Protein AF-A0A9X1X936-F1 (afdb_monomer_lite)

Structure (mmCIF, N/CA/C/O backbone):
data_AF-A0A9X1X936-F1
#
_entry.id   AF-A0A9X1X936-F1
#
loop_
_atom_site.group_PDB
_atom_site.id
_atom_site.type_symbol
_atom_site.label_atom_id
_atom_site.label_alt_id
_atom_site.label_comp_id
_atom_site.label_asym_id
_atom_site.label_entity_id
_atom_site.label_seq_id
_atom_site.pdbx_PDB_ins_code
_atom_site.Cartn_x
_atom_site.Cartn_y
_atom_site.Cartn_z
_atom_site.occupancy
_atom_site.B_iso_or_equiv
_atom_site.auth_seq_id
_atom_site.auth_comp_id
_atom_site.auth_asym_id
_atom_site.auth_atom_id
_atom_site.pdbx_PDB_model_num
ATOM 1 N N . MET A 1 1 ? -13.930 3.497 -6.633 1.00 63.25 1 MET A N 1
ATOM 2 C CA . MET A 1 1 ? -13.265 3.753 -5.333 1.00 63.25 1 MET A CA 1
ATOM 3 C C . MET A 1 1 ? -12.204 2.678 -5.126 1.00 63.25 1 MET A C 1
ATOM 5 O O . MET A 1 1 ? -12.478 1.561 -5.538 1.00 63.25 1 MET A O 1
ATOM 9 N N . ILE A 1 2 ? -11.015 2.992 -4.585 1.00 74.94 2 ILE A N 1
ATOM 10 C CA . ILE A 1 2 ? -9.950 1.980 -4.380 1.00 74.94 2 ILE A CA 1
ATOM 11 C C . ILE A 1 2 ? -10.360 0.964 -3.310 1.00 74.94 2 ILE A C 1
ATOM 13 O O . ILE A 1 2 ? -10.184 -0.221 -3.528 1.00 74.94 2 ILE A O 1
ATOM 17 N N . LEU A 1 3 ? -10.972 1.397 -2.210 1.00 86.88 3 LEU A N 1
ATOM 18 C CA . LEU A 1 3 ? -11.344 0.539 -1.079 1.00 86.88 3 LEU A CA 1
ATOM 19 C C . LEU A 1 3 ? -12.740 -0.096 -1.216 1.00 86.88 3 LEU A C 1
ATOM 21 O O . LEU A 1 3 ? -13.601 0.060 -0.358 1.00 86.88 3 LEU A O 1
ATOM 25 N N . ASN A 1 4 ? -13.021 -0.782 -2.323 1.00 90.38 4 ASN A N 1
ATOM 26 C CA . ASN A 1 4 ? -14.210 -1.642 -2.369 1.00 90.38 4 ASN A CA 1
ATOM 27 C C . ASN A 1 4 ? -13.924 -2.989 -1.666 1.00 90.38 4 ASN A C 1
ATOM 29 O O . ASN A 1 4 ? -12.777 -3.317 -1.363 1.00 90.38 4 ASN A O 1
ATOM 33 N N . LYS A 1 5 ? -14.971 -3.788 -1.420 1.00 91.12 5 LYS A N 1
ATOM 34 C CA . LYS A 1 5 ? -14.842 -5.097 -0.749 1.00 91.12 5 LYS A CA 1
ATOM 35 C C . LYS A 1 5 ? -13.858 -6.042 -1.449 1.00 91.12 5 LYS A C 1
ATOM 37 O O . LYS A 1 5 ? -13.199 -6.832 -0.782 1.00 91.12 5 LYS A O 1
ATOM 42 N N . GLU A 1 6 ? -13.779 -5.957 -2.774 1.00 93.44 6 GLU A N 1
ATOM 43 C CA . GLU A 1 6 ? -12.874 -6.757 -3.598 1.00 93.44 6 GLU A CA 1
ATOM 44 C C . GLU A 1 6 ? -11.410 -6.401 -3.318 1.00 93.44 6 GLU A C 1
ATOM 46 O O . GLU A 1 6 ? -10.634 -7.282 -2.964 1.00 93.44 6 GLU A O 1
ATOM 51 N N . THR A 1 7 ? -11.050 -5.114 -3.367 1.00 93.06 7 THR A N 1
ATOM 52 C CA . THR A 1 7 ? -9.700 -4.644 -3.029 1.00 93.06 7 THR A CA 1
ATOM 53 C C . THR A 1 7 ? -9.312 -4.999 -1.605 1.00 93.06 7 THR A C 1
ATOM 55 O O . THR A 1 7 ? -8.210 -5.487 -1.391 1.00 93.06 7 THR A O 1
ATOM 58 N N . ILE A 1 8 ? -10.217 -4.789 -0.645 1.00 94.12 8 ILE A N 1
ATOM 59 C CA . ILE A 1 8 ? -9.950 -5.093 0.767 1.00 94.12 8 ILE A CA 1
ATOM 60 C C . ILE A 1 8 ? -9.672 -6.589 0.934 1.00 94.12 8 ILE A C 1
ATOM 62 O O . ILE A 1 8 ? -8.682 -6.975 1.544 1.00 94.12 8 ILE A O 1
ATOM 66 N N . SER A 1 9 ? -10.484 -7.442 0.303 1.00 93.88 9 SER A N 1
ATOM 67 C CA . SER A 1 9 ? -10.282 -8.895 0.348 1.00 93.88 9 SER A CA 1
ATOM 68 C C . SER A 1 9 ? -8.980 -9.347 -0.317 1.00 93.88 9 SER A C 1
ATOM 70 O O . SER A 1 9 ? -8.497 -10.426 0.013 1.00 93.88 9 SER A O 1
ATOM 72 N N . ALA A 1 10 ? -8.429 -8.559 -1.245 1.00 94.56 10 ALA A N 1
ATOM 73 C CA . ALA A 1 10 ? -7.188 -8.855 -1.958 1.00 94.56 10 ALA A CA 1
ATOM 74 C C . ALA A 1 10 ? -5.921 -8.468 -1.166 1.00 94.56 10 ALA A C 1
ATOM 76 O O . ALA A 1 10 ? -4.822 -8.912 -1.509 1.00 94.56 10 ALA A O 1
ATOM 77 N N . PHE A 1 11 ? -6.044 -7.701 -0.074 1.00 94.88 11 PHE A N 1
ATOM 78 C CA . PHE A 1 11 ? -4.897 -7.350 0.773 1.00 94.88 11 PHE A CA 1
ATOM 79 C C . PHE A 1 11 ? -4.232 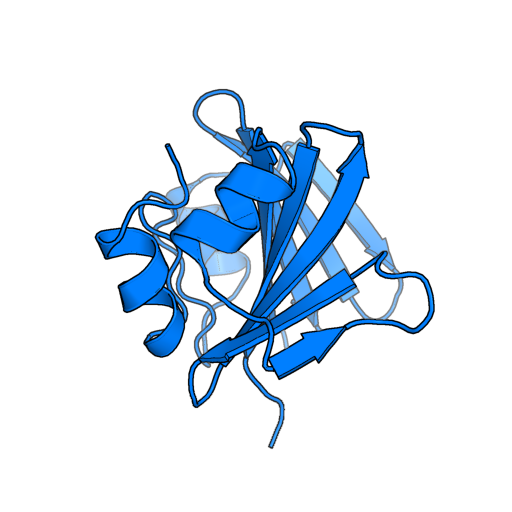-8.576 1.397 1.00 94.88 11 PHE A C 1
ATOM 81 O O . PHE A 1 11 ? -3.005 -8.623 1.472 1.00 94.88 11 PHE A O 1
ATOM 88 N N . LYS A 1 12 ? -5.015 -9.604 1.747 1.00 93.19 12 LYS A N 1
ATOM 89 C CA . LYS A 1 12 ? -4.504 -10.890 2.253 1.00 93.19 12 LYS A CA 1
ATOM 90 C C . LYS A 1 12 ? -3.578 -11.619 1.271 1.00 93.19 12 LYS A C 1
ATOM 92 O O . LYS A 1 12 ? -2.798 -12.474 1.681 1.00 93.19 12 LYS A O 1
ATOM 97 N N . ASP A 1 13 ? -3.669 -11.267 -0.010 1.00 92.19 13 ASP A N 1
ATOM 98 C CA . ASP A 1 13 ? -2.872 -11.812 -1.108 1.00 92.19 13 ASP A CA 1
ATOM 99 C C . ASP A 1 13 ? -1.777 -10.822 -1.560 1.00 92.19 13 ASP A C 1
ATOM 101 O O . ASP A 1 13 ? -1.069 -11.064 -2.539 1.00 92.19 13 ASP A O 1
ATOM 105 N N . GLY A 1 14 ? -1.612 -9.703 -0.843 1.00 91.75 14 GLY A N 1
ATOM 106 C CA . GLY A 1 14 ? -0.618 -8.673 -1.130 1.00 91.75 14 GLY A CA 1
ATOM 107 C C . GLY A 1 14 ? -0.981 -7.794 -2.325 1.00 91.75 14 GLY A C 1
ATOM 108 O O . GLY A 1 14 ? -0.087 -7.215 -2.935 1.00 91.75 14 GLY A O 1
ATOM 109 N N . GLN A 1 15 ? -2.261 -7.699 -2.695 1.00 92.69 15 GLN A N 1
ATOM 110 C CA . GLN A 1 15 ? -2.709 -7.002 -3.901 1.00 92.69 15 GLN A CA 1
ATOM 111 C C . GLN A 1 15 ? -3.555 -5.766 -3.603 1.00 92.69 15 GLN A C 1
ATOM 113 O O . GLN A 1 15 ? -4.417 -5.774 -2.730 1.00 92.69 15 GLN A O 1
ATOM 118 N N . ILE A 1 16 ? -3.377 -4.725 -4.419 1.00 92.75 16 ILE A N 1
ATOM 119 C CA . ILE A 1 16 ? -4.300 -3.590 -4.513 1.00 92.75 16 ILE A CA 1
ATOM 120 C C . ILE A 1 16 ? -4.942 -3.641 -5.899 1.00 92.75 16 ILE A C 1
ATOM 122 O O . ILE A 1 16 ? -4.264 -3.443 -6.908 1.00 92.75 16 ILE A O 1
ATOM 126 N N . ILE A 1 17 ? -6.250 -3.894 -5.979 1.00 90.19 17 ILE A N 1
ATOM 127 C CA . ILE A 1 17 ? -6.941 -4.016 -7.271 1.00 90.19 17 ILE A CA 1
ATOM 128 C C . ILE A 1 17 ? -6.770 -2.735 -8.100 1.00 90.19 17 ILE A C 1
ATOM 130 O O . ILE A 1 17 ? -6.966 -1.610 -7.631 1.00 90.19 17 ILE A O 1
ATOM 134 N N . GLY A 1 18 ? -6.395 -2.919 -9.367 1.00 84.69 18 GLY A N 1
ATOM 135 C CA . GLY A 1 18 ? -6.023 -1.836 -10.281 1.00 84.69 18 GLY A CA 1
ATOM 136 C C . GLY A 1 18 ? -4.528 -1.504 -10.295 1.00 84.69 18 GLY A C 1
ATOM 137 O O . GLY A 1 18 ? -4.112 -0.708 -11.138 1.00 84.69 18 GLY A O 1
ATOM 138 N N . ILE A 1 19 ? -3.733 -2.135 -9.427 1.00 88.81 19 ILE A N 1
ATOM 139 C CA . ILE A 1 19 ? -2.270 -2.120 -9.446 1.00 88.81 19 ILE A CA 1
ATOM 140 C C . ILE A 1 19 ? -1.809 -3.558 -9.712 1.00 88.81 19 ILE A C 1
ATOM 142 O O . ILE A 1 19 ? -1.990 -4.421 -8.858 1.00 88.81 19 ILE A O 1
ATOM 146 N N . PRO A 1 20 ? -1.248 -3.857 -10.897 1.00 84.44 20 PRO A N 1
ATOM 147 C CA . PRO A 1 20 ? -0.957 -5.217 -11.353 1.00 84.44 20 PRO A CA 1
ATOM 148 C C . PRO A 1 20 ? 0.310 -5.803 -10.704 1.00 84.44 20 PRO A C 1
ATOM 150 O O . PRO A 1 20 ? 1.003 -6.616 -11.311 1.00 84.44 20 PRO A O 1
ATOM 153 N N . PHE A 1 21 ? 0.633 -5.362 -9.491 1.00 83.75 21 PHE A N 1
ATOM 154 C CA . PHE A 1 21 ? 1.905 -5.599 -8.833 1.00 83.75 21 PHE A CA 1
ATOM 155 C C . PHE A 1 21 ? 1.673 -5.988 -7.376 1.00 83.75 21 PHE A C 1
ATOM 157 O O . PHE A 1 21 ? 1.430 -5.117 -6.538 1.00 83.75 21 PHE A O 1
ATOM 164 N N . PRO A 1 22 ? 1.673 -7.295 -7.079 1.00 83.00 22 PRO A N 1
ATOM 165 C CA . PRO A 1 22 ? 1.527 -7.766 -5.717 1.00 83.00 22 PRO A CA 1
ATOM 166 C C . PRO A 1 22 ? 2.810 -7.517 -4.918 1.00 83.00 22 PRO A C 1
ATOM 168 O O . PRO A 1 22 ? 3.921 -7.628 -5.441 1.00 83.00 22 PRO A O 1
ATOM 171 N N . VAL A 1 23 ? 2.659 -7.277 -3.620 1.00 82.19 23 VAL A N 1
ATOM 172 C CA . VAL A 1 23 ? 3.762 -7.125 -2.661 1.00 82.19 23 VAL A CA 1
ATOM 173 C C . VAL A 1 23 ? 4.312 -8.506 -2.274 1.00 82.19 23 VAL A C 1
ATOM 175 O O . VAL A 1 23 ? 4.291 -8.920 -1.123 1.00 82.19 23 VAL A O 1
ATOM 178 N N . THR A 1 24 ? 4.753 -9.301 -3.247 1.00 76.75 24 THR A N 1
ATOM 179 C CA . THR A 1 24 ? 5.212 -10.688 -3.036 1.00 76.75 24 THR A CA 1
ATOM 180 C C . THR A 1 24 ? 6.726 -10.827 -3.177 1.00 76.75 24 THR A C 1
ATOM 182 O O . THR A 1 24 ? 7.380 -10.008 -3.816 1.00 76.75 24 THR A O 1
ATOM 185 N N . ARG A 1 25 ? 7.297 -11.916 -2.632 1.00 66.25 25 ARG A N 1
ATOM 186 C CA . ARG A 1 25 ? 8.725 -12.232 -2.834 1.00 66.25 25 ARG A CA 1
ATOM 187 C C . ARG A 1 25 ? 9.023 -12.346 -4.333 1.00 66.25 25 ARG A C 1
ATOM 189 O O . ARG A 1 25 ? 8.296 -13.037 -5.040 1.00 66.25 25 ARG A O 1
ATOM 196 N N . GLY A 1 26 ? 10.100 -11.701 -4.780 1.00 67.38 26 GLY A N 1
ATOM 197 C CA . GLY A 1 26 ? 10.547 -11.719 -6.176 1.00 67.38 26 GLY A CA 1
ATOM 198 C C . GLY A 1 26 ? 9.919 -10.646 -7.068 1.00 67.38 26 GLY A C 1
ATOM 199 O O . GLY A 1 26 ? 10.251 -10.587 -8.250 1.00 67.38 26 GLY A O 1
ATOM 200 N N . PHE A 1 27 ? 9.041 -9.791 -6.531 1.00 79.38 27 PHE A N 1
ATOM 201 C CA . PHE A 1 27 ? 8.597 -8.602 -7.246 1.00 79.38 27 PHE A CA 1
ATOM 202 C C . PHE A 1 27 ? 9.640 -7.484 -7.110 1.00 79.38 27 PHE A C 1
ATOM 204 O O . PHE A 1 27 ? 10.009 -7.100 -6.002 1.00 79.38 27 PHE A O 1
ATOM 211 N N . THR A 1 28 ? 10.128 -6.990 -8.246 1.00 86.38 28 THR A N 1
ATOM 212 C CA . THR A 1 28 ? 11.243 -6.034 -8.331 1.00 86.38 28 THR A CA 1
ATOM 213 C C . THR A 1 28 ? 10.846 -4.822 -9.162 1.00 86.38 28 THR A C 1
ATOM 215 O O . THR A 1 28 ? 9.938 -4.900 -10.004 1.00 86.38 28 THR A O 1
ATOM 218 N N . PHE A 1 29 ? 11.569 -3.712 -9.017 1.00 89.56 29 PHE A N 1
ATOM 219 C CA . PHE A 1 29 ? 11.351 -2.533 -9.850 1.00 89.56 29 PHE A CA 1
ATOM 220 C C . PHE A 1 29 ? 11.510 -2.827 -11.346 1.00 89.56 29 PHE A C 1
ATOM 222 O O . PHE A 1 29 ? 10.776 -2.278 -12.168 1.00 89.56 29 PHE A O 1
ATOM 229 N N . THR A 1 30 ? 12.385 -3.763 -11.731 1.00 90.12 30 THR A N 1
ATOM 230 C CA . THR A 1 30 ? 12.520 -4.191 -13.135 1.00 90.12 30 THR A CA 1
ATOM 231 C C . THR A 1 30 ? 11.188 -4.674 -13.718 1.00 90.12 30 THR A C 1
ATOM 233 O O . THR A 1 30 ? 10.874 -4.384 -14.875 1.00 90.12 30 THR A O 1
ATOM 236 N N . SER A 1 31 ? 10.377 -5.367 -12.917 1.00 88.94 31 SER A N 1
ATOM 237 C CA . SER A 1 31 ? 9.056 -5.845 -13.336 1.00 88.94 31 SER A CA 1
ATOM 238 C C . SER A 1 31 ? 8.061 -4.696 -13.506 1.00 88.94 31 SER A C 1
ATOM 240 O O . SER A 1 31 ? 7.336 -4.664 -14.504 1.00 88.94 31 SER A O 1
ATOM 242 N N . VAL A 1 32 ? 8.077 -3.717 -12.589 1.00 91.31 32 VAL A N 1
ATOM 243 C CA . VAL A 1 32 ? 7.286 -2.479 -12.714 1.00 91.31 32 VAL A CA 1
ATOM 244 C C . VAL A 1 32 ? 7.663 -1.756 -14.003 1.00 91.31 32 VAL A C 1
ATOM 246 O O . VAL A 1 32 ? 6.805 -1.493 -14.844 1.00 91.31 32 VAL A O 1
ATOM 249 N N . LYS A 1 33 ? 8.960 -1.505 -14.198 1.00 93.69 33 LYS A N 1
ATOM 250 C CA . LYS A 1 33 ? 9.508 -0.771 -15.339 1.00 93.69 33 LYS A CA 1
ATOM 251 C C . LYS A 1 33 ? 9.168 -1.425 -16.674 1.00 93.69 33 LYS A C 1
ATOM 253 O O . LYS A 1 33 ? 8.785 -0.732 -17.612 1.00 93.69 33 LYS A O 1
ATOM 258 N N . LYS A 1 34 ? 9.232 -2.758 -16.760 1.00 92.62 34 LYS A N 1
ATOM 259 C CA . LYS A 1 34 ? 8.864 -3.504 -17.974 1.00 92.62 34 LYS A CA 1
ATOM 260 C C . LYS A 1 34 ? 7.409 -3.270 -18.392 1.00 92.62 34 LYS A C 1
ATOM 262 O O . LYS A 1 34 ? 7.123 -3.238 -19.584 1.00 92.62 34 LYS A O 1
ATOM 267 N N . MET A 1 35 ? 6.494 -3.134 -17.433 1.00 90.94 35 MET A N 1
ATOM 268 C CA . MET A 1 35 ? 5.065 -2.984 -17.719 1.00 90.94 35 MET A CA 1
ATOM 269 C C . MET A 1 35 ? 4.620 -1.518 -17.789 1.00 90.94 35 MET A C 1
ATOM 271 O O . MET A 1 35 ? 3.741 -1.180 -18.578 1.00 90.94 35 MET A O 1
ATOM 275 N N . TRP A 1 36 ? 5.176 -0.647 -16.946 1.00 93.69 36 TRP A N 1
ATOM 276 C CA . TRP A 1 36 ? 4.718 0.736 -16.767 1.00 93.69 36 TRP A CA 1
ATOM 277 C C . TRP A 1 36 ? 5.670 1.802 -17.299 1.00 93.69 36 TRP A C 1
ATOM 279 O O . TRP A 1 36 ? 5.262 2.968 -17.328 1.00 93.69 36 TRP A O 1
ATOM 289 N N . GLY A 1 37 ? 6.865 1.412 -17.746 1.00 94.50 37 GLY A N 1
ATOM 290 C CA . GLY A 1 37 ? 7.923 2.314 -18.185 1.00 94.50 37 GLY A CA 1
ATOM 291 C C . GLY A 1 37 ? 8.700 2.929 -17.023 1.00 94.50 37 GLY A C 1
ATOM 292 O O . GLY A 1 37 ? 8.600 2.493 -15.872 1.00 94.50 37 GLY A O 1
ATOM 293 N N . GLU A 1 38 ? 9.484 3.958 -17.338 1.00 96.38 38 GLU A N 1
ATOM 294 C CA . GLU A 1 38 ? 10.216 4.723 -16.328 1.00 96.38 38 GLU A CA 1
ATOM 295 C C . GLU A 1 38 ? 9.254 5.418 -15.346 1.00 96.38 38 GLU A C 1
ATOM 297 O O . GLU A 1 38 ? 8.161 5.838 -15.745 1.00 96.38 38 GLU A O 1
ATOM 302 N N . PRO A 1 39 ? 9.640 5.544 -14.067 1.00 96.81 39 PRO A N 1
ATOM 303 C CA . PRO A 1 39 ? 8.917 6.352 -13.099 1.00 96.81 39 PRO A CA 1
ATOM 304 C C . PRO A 1 39 ? 9.034 7.836 -13.447 1.00 96.81 39 PRO A C 1
ATOM 306 O O . PRO A 1 39 ? 9.995 8.286 -14.068 1.00 96.81 39 PRO A O 1
ATOM 309 N N . GLU A 1 40 ? 8.066 8.617 -12.983 1.00 97.44 40 GLU A N 1
ATOM 310 C CA . GLU A 1 40 ? 8.097 10.079 -13.090 1.00 97.44 40 GLU A CA 1
ATOM 311 C C . GLU A 1 40 ? 9.169 10.680 -12.180 1.00 97.44 40 GLU A C 1
ATOM 313 O O . GLU A 1 40 ? 9.731 11.734 -12.477 1.00 97.44 40 GLU A O 1
ATOM 318 N N . ARG A 1 41 ? 9.445 10.013 -11.054 1.00 96.56 41 ARG A N 1
ATOM 319 C CA . ARG A 1 41 ? 10.477 10.412 -10.103 1.00 96.56 41 ARG A CA 1
ATOM 320 C C . ARG A 1 41 ? 11.040 9.201 -9.373 1.00 96.56 41 ARG A C 1
ATOM 322 O O . ARG A 1 41 ? 10.290 8.296 -9.013 1.00 96.56 41 ARG A O 1
ATOM 329 N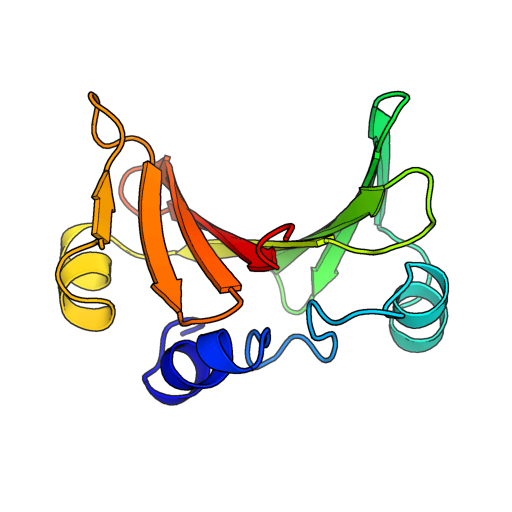 N . VAL A 1 42 ? 12.341 9.244 -9.109 1.00 95.88 42 VAL A N 1
ATOM 330 C CA . VAL A 1 42 ? 13.039 8.329 -8.200 1.00 95.88 42 VAL A CA 1
ATOM 331 C C . VAL A 1 42 ? 13.527 9.138 -7.005 1.00 95.88 42 VAL A C 1
ATOM 333 O O . VAL A 1 42 ? 14.070 10.227 -7.195 1.00 95.88 42 VAL A O 1
ATOM 336 N N . ILE A 1 43 ? 13.284 8.644 -5.795 1.00 94.94 43 ILE A N 1
ATOM 337 C CA . ILE A 1 43 ? 13.847 9.201 -4.562 1.00 94.94 43 ILE A CA 1
ATOM 338 C C . ILE A 1 43 ? 14.779 8.137 -3.997 1.00 94.94 43 ILE A C 1
ATOM 340 O O . ILE A 1 43 ? 14.344 7.017 -3.744 1.00 94.94 43 ILE A O 1
ATOM 344 N N . ASP A 1 44 ? 16.048 8.490 -3.864 1.00 91.88 44 ASP A N 1
ATOM 345 C CA . ASP A 1 44 ? 17.083 7.640 -3.289 1.00 91.88 44 ASP A CA 1
ATOM 346 C C . ASP A 1 44 ? 17.261 8.029 -1.818 1.00 91.88 44 ASP A C 1
ATOM 348 O O . ASP A 1 44 ? 17.522 9.197 -1.518 1.00 91.88 44 ASP A O 1
ATOM 352 N N . ASN A 1 45 ? 17.049 7.066 -0.921 1.00 87.62 45 ASN A N 1
ATOM 353 C CA . ASN A 1 45 ? 17.179 7.229 0.524 1.00 87.62 45 ASN A CA 1
ATOM 354 C C . ASN A 1 45 ? 18.236 6.259 1.088 1.00 87.62 45 ASN A C 1
ATOM 356 O O . ASN A 1 45 ? 18.002 5.663 2.138 1.00 87.62 45 ASN A O 1
ATOM 360 N N . GLU A 1 46 ? 19.363 6.100 0.386 1.00 85.94 46 GLU A N 1
ATOM 361 C CA . GLU A 1 46 ? 20.499 5.223 0.724 1.00 85.94 46 GLU A CA 1
ATOM 362 C C . GLU A 1 46 ? 20.126 3.731 0.698 1.00 85.94 46 GLU A C 1
ATOM 364 O O . GLU A 1 46 ? 20.453 3.025 -0.256 1.00 85.94 46 GLU A O 1
ATOM 369 N N . ASP A 1 47 ? 19.372 3.270 1.694 1.00 87.69 47 ASP A N 1
ATOM 370 C CA . ASP A 1 47 ? 19.002 1.861 1.870 1.00 87.69 47 ASP A CA 1
ATOM 371 C C . ASP A 1 47 ? 17.775 1.461 1.026 1.00 87.69 47 ASP A C 1
ATOM 373 O O . ASP A 1 47 ? 17.485 0.276 0.827 1.00 87.69 47 ASP A O 1
ATOM 377 N N . ILE A 1 48 ? 17.004 2.448 0.554 1.00 91.31 48 ILE A N 1
ATOM 378 C CA . ILE A 1 48 ? 15.753 2.230 -0.183 1.00 91.31 48 ILE A CA 1
ATOM 379 C C . ILE A 1 48 ? 15.597 3.202 -1.351 1.00 91.31 48 ILE A C 1
ATOM 381 O O . ILE A 1 48 ? 16.065 4.339 -1.315 1.00 91.31 48 ILE A O 1
ATOM 385 N N . HIS A 1 49 ? 14.866 2.760 -2.372 1.00 94.31 49 HIS A N 1
ATOM 386 C CA . HIS A 1 49 ? 14.481 3.579 -3.517 1.00 94.31 49 HIS A CA 1
ATOM 387 C C . HIS A 1 49 ? 12.960 3.657 -3.638 1.00 94.31 49 HIS A C 1
ATOM 389 O O . HIS A 1 49 ? 12.288 2.629 -3.727 1.00 94.31 49 HIS A O 1
ATOM 395 N N . ASP A 1 50 ? 12.427 4.875 -3.727 1.00 95.69 50 ASP A N 1
ATOM 396 C CA . ASP A 1 50 ? 11.014 5.114 -4.017 1.00 95.69 50 ASP A CA 1
ATOM 397 C C . ASP A 1 50 ? 10.812 5.471 -5.490 1.00 95.69 50 ASP A C 1
ATOM 399 O O . ASP A 1 50 ? 11.302 6.491 -5.987 1.00 95.69 50 ASP A O 1
ATOM 403 N N . TYR A 1 51 ? 10.005 4.669 -6.180 1.00 96.06 51 TYR A N 1
ATOM 404 C CA . TYR A 1 51 ? 9.647 4.867 -7.582 1.00 96.06 51 TYR A CA 1
ATOM 405 C C . TYR A 1 51 ? 8.230 5.414 -7.701 1.00 96.06 51 TYR A C 1
ATOM 407 O O . TYR A 1 51 ? 7.255 4.709 -7.436 1.00 96.06 51 TYR A O 1
ATOM 415 N N . VAL A 1 52 ? 8.105 6.675 -8.115 1.00 96.38 52 VAL A N 1
ATOM 416 C CA . VAL A 1 52 ? 6.829 7.398 -8.167 1.00 96.38 52 VAL A CA 1
ATOM 417 C C . VAL A 1 52 ? 6.226 7.344 -9.569 1.00 96.38 52 VAL A C 1
ATOM 419 O O . VAL A 1 52 ? 6.871 7.701 -10.554 1.00 96.38 52 VAL A O 1
ATOM 422 N N . TYR A 1 53 ? 4.952 6.968 -9.643 1.00 95.94 53 TYR A N 1
ATOM 423 C CA . TYR A 1 53 ? 4.145 6.936 -10.858 1.00 95.94 53 TYR A CA 1
ATOM 424 C C . TYR A 1 53 ? 2.816 7.662 -10.654 1.00 95.94 53 TYR A C 1
ATOM 426 O O . TYR A 1 53 ? 2.206 7.557 -9.589 1.00 95.94 53 TYR A O 1
ATOM 434 N N . THR A 1 54 ? 2.290 8.275 -11.713 1.00 94.56 54 THR A N 1
ATOM 435 C CA . THR A 1 54 ? 0.897 8.710 -11.789 1.00 94.56 54 THR A CA 1
ATOM 436 C C . THR A 1 54 ? 0.143 7.821 -12.773 1.00 94.56 54 THR A C 1
ATOM 438 O O . THR A 1 54 ? 0.355 7.860 -13.984 1.00 94.56 54 THR A O 1
ATOM 441 N N . LYS A 1 55 ? -0.794 7.003 -12.280 1.00 89.94 55 LYS A N 1
ATOM 442 C CA . LYS A 1 55 ? -1.664 6.174 -13.134 1.00 89.94 55 LYS A CA 1
ATOM 443 C C . LYS A 1 55 ? -3.123 6.517 -12.881 1.00 89.94 55 LYS A C 1
ATOM 445 O O . LYS A 1 55 ? -3.592 6.515 -11.747 1.00 89.94 55 LYS A O 1
ATOM 450 N N . LYS A 1 56 ? -3.855 6.822 -13.959 1.00 87.12 56 LYS A N 1
ATOM 451 C CA . LYS A 1 56 ? -5.277 7.222 -13.908 1.00 87.12 56 LYS A CA 1
ATOM 452 C C . LYS A 1 56 ? -5.534 8.367 -12.905 1.00 87.12 56 LYS A C 1
ATOM 454 O O . LYS A 1 56 ? -6.518 8.338 -12.168 1.00 87.12 56 LYS A O 1
ATOM 459 N N . GLY A 1 57 ? -4.625 9.347 -12.858 1.00 86.50 57 GLY A N 1
ATOM 460 C CA . GLY A 1 57 ? -4.715 10.513 -11.970 1.00 86.50 57 GLY A CA 1
ATOM 461 C C . GLY A 1 57 ? -4.450 10.219 -10.491 1.00 86.50 57 GLY A C 1
ATOM 462 O O . GLY A 1 57 ? -4.922 10.966 -9.637 1.00 86.50 57 GLY A O 1
ATOM 463 N N . ARG A 1 58 ? -3.756 9.118 -10.176 1.00 87.69 58 ARG A N 1
ATOM 464 C CA . ARG A 1 58 ? -3.395 8.736 -8.807 1.00 87.69 58 ARG A CA 1
ATOM 465 C C . ARG A 1 58 ? -1.906 8.507 -8.688 1.00 87.69 58 ARG A C 1
ATOM 467 O O . ARG A 1 58 ? -1.334 7.825 -9.538 1.00 87.69 58 ARG A O 1
ATOM 474 N N . LYS A 1 59 ? -1.332 9.016 -7.603 1.00 92.56 59 LYS A N 1
ATOM 475 C CA . LYS A 1 59 ? 0.045 8.745 -7.222 1.00 92.56 59 LYS A CA 1
ATOM 476 C C . LYS A 1 59 ? 0.162 7.327 -6.663 1.00 92.56 59 LYS A C 1
ATOM 478 O O . LYS A 1 59 ? -0.628 6.922 -5.808 1.00 92.56 59 LYS A O 1
ATOM 483 N N . ILE A 1 60 ? 1.138 6.590 -7.178 1.00 94.75 60 ILE A N 1
ATOM 484 C CA . ILE A 1 60 ? 1.512 5.241 -6.762 1.00 94.75 60 ILE A CA 1
ATOM 485 C C . ILE A 1 60 ? 3.020 5.247 -6.533 1.00 94.75 60 ILE A C 1
ATOM 487 O O . ILE A 1 60 ? 3.759 5.765 -7.371 1.00 94.75 60 ILE A O 1
ATOM 491 N N . ILE A 1 61 ? 3.468 4.696 -5.411 1.00 95.25 61 ILE A N 1
ATOM 492 C CA . ILE A 1 61 ? 4.889 4.574 -5.085 1.00 95.25 61 ILE A CA 1
ATOM 493 C C . ILE A 1 61 ? 5.195 3.107 -4.816 1.00 95.25 61 ILE A C 1
ATOM 495 O O . ILE A 1 61 ? 4.439 2.438 -4.111 1.00 95.25 61 ILE A O 1
ATOM 499 N N . PHE A 1 62 ? 6.291 2.620 -5.384 1.00 94.75 62 PHE A N 1
ATOM 500 C CA . PHE A 1 62 ? 6.886 1.343 -5.007 1.00 94.75 62 PHE A CA 1
ATOM 501 C C . PHE A 1 62 ? 8.187 1.618 -4.277 1.00 94.75 62 PHE A C 1
ATOM 503 O O . PHE A 1 62 ? 9.027 2.335 -4.821 1.00 94.75 62 PHE A O 1
ATOM 510 N N . THR A 1 63 ? 8.344 1.039 -3.093 1.00 93.06 63 THR A N 1
ATOM 511 C CA . THR A 1 63 ? 9.587 1.135 -2.325 1.00 93.06 63 THR A CA 1
ATOM 512 C C . THR A 1 63 ? 10.350 -0.173 -2.460 1.00 93.06 63 THR A C 1
ATOM 514 O O . THR A 1 63 ? 9.820 -1.237 -2.126 1.00 93.06 63 THR A O 1
ATOM 517 N N . GLU A 1 64 ? 11.567 -0.088 -2.987 1.00 91.44 64 GLU A N 1
ATOM 518 C CA . GLU A 1 64 ? 12.497 -1.203 -3.169 1.00 91.44 64 GLU A CA 1
ATOM 519 C C . GLU A 1 64 ? 13.649 -1.099 -2.166 1.00 91.44 64 GLU A C 1
ATOM 521 O O . GLU A 1 64 ? 14.201 -0.017 -1.976 1.00 91.44 64 GLU A O 1
ATOM 526 N N . ASP A 1 65 ? 14.009 -2.221 -1.544 1.00 89.25 65 ASP A N 1
ATOM 527 C CA . ASP A 1 65 ? 15.164 -2.330 -0.649 1.00 89.25 65 ASP A CA 1
ATOM 528 C C . ASP A 1 65 ? 16.481 -2.633 -1.396 1.00 89.25 65 ASP A C 1
ATOM 530 O O . ASP A 1 65 ? 16.523 -2.858 -2.612 1.00 89.25 65 ASP A O 1
ATOM 534 N N . GLU A 1 66 ? 17.590 -2.685 -0.657 1.00 87.81 66 GLU A N 1
ATOM 535 C CA . GLU A 1 66 ? 18.907 -3.059 -1.189 1.00 87.81 66 GLU A CA 1
ATOM 536 C C . GLU A 1 66 ? 18.936 -4.450 -1.848 1.00 87.81 66 GLU A C 1
ATOM 538 O O . GLU A 1 66 ? 19.699 -4.683 -2.790 1.00 87.81 66 GLU A O 1
ATOM 543 N N . LEU A 1 67 ? 18.071 -5.369 -1.399 1.00 87.38 67 LEU A N 1
ATOM 544 C CA . LEU A 1 67 ? 17.921 -6.718 -1.956 1.00 87.38 67 LEU A CA 1
ATOM 545 C C . LEU A 1 67 ? 17.082 -6.740 -3.241 1.00 87.38 67 LEU A C 1
ATOM 547 O O . LEU A 1 67 ? 16.748 -7.818 -3.744 1.00 87.38 67 LEU A O 1
ATOM 551 N N . LYS A 1 68 ? 16.748 -5.566 -3.787 1.00 87.81 68 LYS A N 1
ATOM 552 C CA . LYS A 1 68 ? 15.959 -5.399 -5.012 1.00 87.81 68 LYS A CA 1
ATOM 553 C C . LYS A 1 68 ? 14.564 -5.994 -4.906 1.00 87.81 68 LYS A C 1
ATOM 555 O O . LYS A 1 68 ? 13.989 -6.437 -5.901 1.00 87.81 68 LYS A O 1
ATOM 560 N N . THR A 1 69 ? 14.014 -6.002 -3.695 1.00 87.38 69 THR A N 1
ATOM 561 C CA . THR A 1 69 ? 12.656 -6.451 -3.421 1.00 87.38 69 THR A CA 1
ATOM 562 C C . THR A 1 69 ? 11.769 -5.251 -3.143 1.00 87.38 69 THR A C 1
ATOM 564 O O . THR A 1 69 ? 12.038 -4.445 -2.256 1.00 87.38 69 THR A O 1
ATOM 567 N N . ILE A 1 70 ? 10.664 -5.149 -3.881 1.00 89.38 70 ILE A N 1
ATOM 568 C CA . ILE A 1 70 ? 9.605 -4.204 -3.537 1.00 89.38 70 ILE A CA 1
ATOM 569 C C . ILE A 1 70 ? 8.845 -4.760 -2.337 1.00 89.38 70 ILE A C 1
ATOM 571 O O . ILE A 1 70 ? 8.200 -5.809 -2.432 1.00 89.38 70 ILE A O 1
ATOM 575 N N . TYR A 1 71 ? 8.915 -4.050 -1.216 1.00 87.44 71 TYR A N 1
ATOM 576 C CA . TYR A 1 71 ? 8.276 -4.462 0.033 1.00 87.44 71 TYR A CA 1
ATOM 577 C C . TYR A 1 71 ? 7.080 -3.585 0.418 1.00 87.44 71 TYR A C 1
ATOM 579 O O . TYR A 1 71 ? 6.255 -4.041 1.213 1.00 87.44 71 TYR A O 1
ATOM 587 N N . ASP A 1 72 ? 6.941 -2.403 -0.200 1.00 92.25 72 ASP A N 1
ATOM 588 C CA . ASP A 1 72 ? 5.775 -1.528 -0.068 1.00 92.25 72 ASP A CA 1
ATOM 589 C C . ASP A 1 72 ? 5.181 -1.144 -1.425 1.00 92.25 72 ASP A C 1
ATOM 591 O O . ASP A 1 72 ? 5.881 -0.779 -2.372 1.00 92.25 72 ASP A O 1
ATOM 595 N N . THR A 1 73 ? 3.849 -1.155 -1.486 1.00 94.56 73 THR A N 1
ATOM 596 C CA . THR A 1 73 ? 3.081 -0.421 -2.498 1.00 94.56 73 THR A CA 1
ATOM 597 C C . THR A 1 73 ? 2.234 0.635 -1.810 1.00 94.56 73 THR A C 1
ATOM 599 O O . THR A 1 73 ? 1.412 0.324 -0.947 1.00 94.56 73 THR A O 1
ATOM 602 N N . ILE A 1 74 ? 2.424 1.886 -2.216 1.00 95.12 74 ILE A N 1
ATOM 603 C CA . ILE A 1 74 ? 1.836 3.064 -1.585 1.00 95.12 74 ILE A CA 1
ATOM 604 C C . ILE A 1 74 ? 0.889 3.746 -2.566 1.00 95.12 74 ILE A C 1
ATOM 606 O O . ILE A 1 74 ? 1.258 3.998 -3.715 1.00 95.12 74 ILE A O 1
ATOM 610 N N . VAL A 1 75 ? -0.330 4.064 -2.129 1.00 95.25 75 VAL A N 1
ATOM 611 C CA . VAL A 1 75 ? -1.364 4.675 -2.973 1.00 95.25 75 VAL A CA 1
ATOM 612 C C . VAL A 1 75 ? -2.151 5.735 -2.216 1.00 95.25 75 VAL A C 1
ATOM 614 O O . VAL A 1 75 ? -2.485 5.572 -1.044 1.00 95.25 75 VAL A O 1
ATOM 617 N N . GLU A 1 76 ? -2.532 6.800 -2.911 1.00 93.75 76 GLU A N 1
ATOM 618 C CA . GLU A 1 76 ? -3.457 7.792 -2.362 1.00 93.75 76 GLU A CA 1
ATOM 619 C C . GLU A 1 76 ? -4.907 7.289 -2.381 1.00 93.75 76 GLU A C 1
ATOM 621 O O . GLU A 1 76 ? -5.424 6.811 -3.399 1.00 93.75 76 GLU A O 1
ATOM 626 N N . VAL A 1 77 ? -5.602 7.476 -1.262 1.00 92.62 77 VAL A N 1
ATOM 627 C CA . VAL A 1 77 ? -7.010 7.133 -1.077 1.00 92.62 77 VAL A CA 1
ATOM 628 C C . VAL A 1 77 ? -7.776 8.366 -0.609 1.00 92.62 77 VAL A C 1
ATOM 630 O O . VAL A 1 77 ? -7.665 8.808 0.532 1.00 92.62 77 VAL A O 1
ATOM 633 N N . LYS A 1 78 ? -8.598 8.917 -1.507 1.00 92.31 78 LYS A N 1
ATOM 634 C CA . LYS A 1 78 ? -9.494 10.041 -1.206 1.00 92.31 78 LYS A CA 1
ATOM 635 C C . LYS A 1 78 ? -10.739 9.538 -0.474 1.00 92.31 78 LYS A C 1
ATOM 637 O O . LYS A 1 78 ? -11.695 9.107 -1.121 1.00 92.31 78 LYS A O 1
ATOM 642 N N . ILE A 1 79 ? -10.690 9.514 0.854 1.00 92.31 79 ILE A N 1
ATOM 643 C CA . ILE A 1 79 ? -11.757 9.010 1.723 1.00 92.31 79 ILE A CA 1
ATOM 644 C C . ILE A 1 79 ? -11.744 9.741 3.070 1.00 92.31 79 ILE A C 1
ATOM 646 O O . ILE A 1 79 ? -10.682 10.020 3.619 1.00 92.31 79 ILE A 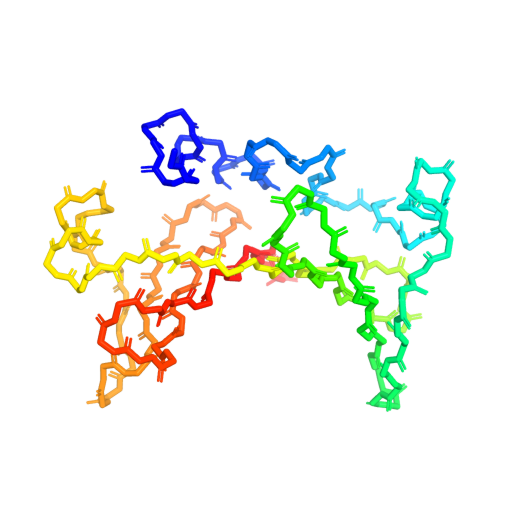O 1
ATOM 650 N N . GLY A 1 80 ? -12.922 10.038 3.618 1.00 93.00 80 GLY A N 1
ATOM 651 C CA . GLY A 1 80 ? -13.044 10.570 4.975 1.00 93.00 80 GLY A CA 1
ATOM 652 C C . GLY A 1 80 ? -12.852 9.480 6.033 1.00 93.00 80 GLY A C 1
ATOM 653 O O . GLY A 1 80 ? -13.164 8.311 5.796 1.00 93.00 80 GLY A O 1
ATOM 654 N N . LYS A 1 81 ? -12.395 9.862 7.232 1.00 91.56 81 LYS A N 1
ATOM 655 C CA . LYS A 1 81 ? -12.139 8.923 8.342 1.00 91.56 81 LYS A CA 1
ATOM 656 C C . LYS A 1 81 ? -13.324 7.989 8.619 1.00 91.56 81 LYS A C 1
ATOM 658 O O . LYS A 1 81 ? -13.149 6.780 8.634 1.00 91.56 81 LYS A O 1
ATOM 663 N N . GLU A 1 82 ? -14.536 8.512 8.790 1.00 92.56 82 GLU A N 1
ATOM 664 C CA . GLU A 1 82 ? -15.715 7.682 9.097 1.00 92.56 82 GLU A CA 1
ATOM 665 C C . GLU A 1 82 ? -16.013 6.646 8.007 1.00 92.56 82 GLU A C 1
ATOM 667 O O . GLU A 1 82 ? -16.307 5.491 8.309 1.00 92.56 82 GLU A O 1
ATOM 672 N N . SER A 1 83 ? -15.869 7.029 6.735 1.00 93.81 83 SER A N 1
ATOM 673 C CA . SER A 1 83 ? -16.042 6.108 5.608 1.00 93.81 83 SER A CA 1
ATOM 674 C C . SER A 1 83 ? -14.954 5.035 5.572 1.00 93.81 83 SER A C 1
ATOM 676 O O . SER A 1 83 ? -15.254 3.885 5.258 1.00 93.81 83 SER A O 1
ATOM 678 N N . LEU A 1 84 ? -13.714 5.380 5.935 1.00 94.19 84 LEU A N 1
ATOM 679 C CA . LEU A 1 84 ? -12.624 4.414 6.066 1.00 94.19 84 LEU A CA 1
ATOM 680 C C . LEU A 1 84 ? -12.934 3.379 7.156 1.00 94.19 84 LEU A C 1
ATOM 682 O O . LEU A 1 84 ? -12.857 2.183 6.892 1.00 94.19 84 LEU A O 1
ATOM 686 N N . PHE A 1 85 ? -13.369 3.821 8.340 1.00 93.38 85 PHE A N 1
ATOM 687 C CA . PHE A 1 85 ? -13.786 2.923 9.426 1.00 93.38 85 PHE A CA 1
ATOM 688 C C . PHE A 1 85 ? -15.004 2.075 9.048 1.00 93.38 85 PHE A C 1
ATOM 690 O O . PHE A 1 85 ? -15.078 0.910 9.427 1.00 93.38 85 PHE A O 1
ATOM 697 N N . HIS A 1 86 ? -15.948 2.622 8.282 1.00 94.00 86 HIS A N 1
ATOM 698 C CA . HIS A 1 86 ? -17.095 1.859 7.794 1.00 94.00 86 HIS A CA 1
ATOM 699 C C . HIS A 1 86 ? -16.684 0.743 6.820 1.00 94.00 86 HIS A C 1
ATOM 701 O O . HIS A 1 86 ? -17.263 -0.339 6.847 1.00 94.00 86 HIS A O 1
ATOM 707 N N . GLN A 1 87 ? -15.689 0.994 5.964 1.00 94.38 87 GLN A N 1
ATOM 708 C CA . GLN A 1 87 ? -15.232 0.036 4.952 1.00 94.38 87 GLN A CA 1
ATOM 709 C C . GLN A 1 87 ? -14.270 -1.013 5.512 1.00 94.38 87 GLN A C 1
ATOM 711 O O . GLN A 1 87 ? -14.422 -2.193 5.211 1.00 94.38 87 GLN A O 1
ATOM 716 N N . MET A 1 88 ? -13.296 -0.583 6.315 1.00 94.38 88 MET A N 1
ATOM 717 C CA . MET A 1 88 ? -12.233 -1.439 6.852 1.00 94.38 88 MET A CA 1
ATOM 718 C C . MET A 1 88 ? -12.576 -2.043 8.218 1.00 94.38 88 MET A C 1
ATOM 720 O O . MET A 1 88 ? -11.936 -2.991 8.659 1.00 94.38 88 MET A O 1
ATOM 724 N N . GLY A 1 89 ? -13.561 -1.485 8.924 1.00 93.69 89 GLY A N 1
ATOM 725 C CA . GLY A 1 89 ? -13.832 -1.829 10.314 1.00 93.69 89 GLY A CA 1
ATOM 726 C C . GLY A 1 89 ? -12.815 -1.225 11.288 1.00 93.69 89 GLY A C 1
ATOM 727 O O . GLY A 1 89 ? -12.125 -0.237 11.003 1.00 93.69 89 GLY A O 1
ATOM 728 N N . LYS A 1 90 ? -12.749 -1.813 12.487 1.00 94.00 90 LYS A N 1
ATOM 729 C CA . LYS A 1 90 ? -11.826 -1.393 13.546 1.00 94.00 90 LYS A CA 1
ATOM 730 C C . LYS A 1 90 ? -10.397 -1.845 13.197 1.00 94.00 90 LYS A C 1
ATOM 732 O O . LYS A 1 90 ? -10.223 -3.025 12.905 1.00 94.00 90 LYS A O 1
ATOM 737 N N . PRO A 1 91 ? -9.388 -0.960 13.267 1.00 96.00 91 PRO A N 1
ATOM 738 C CA . PRO A 1 91 ? -8.004 -1.350 13.031 1.00 96.00 91 PRO A CA 1
ATOM 739 C C . PRO A 1 91 ? -7.493 -2.291 14.128 1.00 96.00 91 PRO A C 1
ATOM 741 O O . PRO A 1 91 ? -7.930 -2.211 15.283 1.00 96.00 91 PRO A O 1
ATOM 744 N N . SER A 1 92 ? -6.537 -3.144 13.766 1.00 95.69 92 SER A N 1
ATOM 745 C CA . SER A 1 92 ? -5.808 -4.017 14.692 1.00 95.69 92 SER A CA 1
ATOM 746 C C . SER A 1 92 ? -4.960 -3.199 15.666 1.00 95.69 92 SER A C 1
ATOM 748 O O . SER A 1 92 ? -4.928 -3.482 16.861 1.00 95.69 92 SER A O 1
ATOM 750 N N . GLU A 1 93 ? -4.322 -2.145 15.159 1.00 95.12 93 GLU A N 1
ATOM 751 C CA . GLU A 1 93 ? -3.542 -1.191 15.942 1.00 95.12 93 GLU A CA 1
ATOM 752 C C . GLU A 1 93 ? -3.751 0.230 15.403 1.00 95.12 93 GLU A C 1
ATOM 754 O O . GLU A 1 93 ? -4.058 0.444 14.230 1.00 95.12 93 GLU A O 1
ATOM 759 N N . GLN A 1 94 ? -3.582 1.231 16.260 1.00 93.12 94 GLN A N 1
ATOM 760 C CA . GLN A 1 94 ? -3.531 2.630 15.849 1.00 93.12 94 GLN A CA 1
ATOM 761 C C . GLN A 1 94 ? -2.385 3.333 16.572 1.00 93.12 94 GLN A C 1
ATOM 763 O O . GLN A 1 94 ? -2.160 3.101 17.763 1.00 93.12 94 GLN A O 1
ATOM 768 N N . SER A 1 95 ? -1.683 4.230 15.877 1.00 89.88 95 SER A N 1
ATOM 769 C CA . SER A 1 95 ? -0.640 5.032 16.519 1.00 89.88 95 SER A CA 1
ATOM 770 C C . SER A 1 95 ? -1.241 5.905 17.630 1.00 89.88 95 SER A C 1
ATOM 772 O O . SER A 1 95 ? -2.416 6.271 17.577 1.00 89.88 95 SER A O 1
ATOM 774 N N . LYS A 1 96 ? -0.451 6.281 18.649 1.00 79.44 96 LYS A N 1
ATOM 775 C CA . LYS A 1 96 ? -0.947 7.019 19.837 1.00 79.44 96 LYS A CA 1
ATOM 776 C C . LYS A 1 96 ? -1.743 8.291 19.507 1.00 79.44 96 LYS A C 1
ATOM 778 O O . LYS A 1 96 ? -2.618 8.674 20.274 1.00 79.44 96 LYS A O 1
ATOM 783 N N . LYS A 1 97 ? -1.440 8.951 18.383 1.00 78.69 97 LYS A N 1
ATOM 784 C CA . LYS A 1 97 ? -2.139 10.161 17.908 1.00 78.69 97 LYS A CA 1
ATOM 785 C C . LYS A 1 97 ? -3.203 9.878 16.836 1.00 78.69 97 LYS A C 1
ATOM 787 O O . LYS A 1 97 ? -3.774 10.813 16.290 1.00 78.69 97 LYS A O 1
ATOM 792 N N . GLY A 1 98 ? -3.445 8.611 16.500 1.00 74.56 98 GLY A N 1
ATOM 793 C CA . GLY A 1 98 ? -4.365 8.189 15.441 1.00 74.56 98 GLY A CA 1
ATOM 794 C C . GLY A 1 98 ? -3.915 8.568 14.028 1.00 74.56 98 GLY A C 1
ATOM 795 O O . GLY A 1 98 ? -4.732 8.539 13.113 1.00 74.56 98 GLY A O 1
ATOM 796 N N . GLY A 1 99 ? -2.643 8.945 13.851 1.00 87.62 99 GLY A N 1
ATOM 797 C CA . GLY A 1 99 ? -2.088 9.360 12.5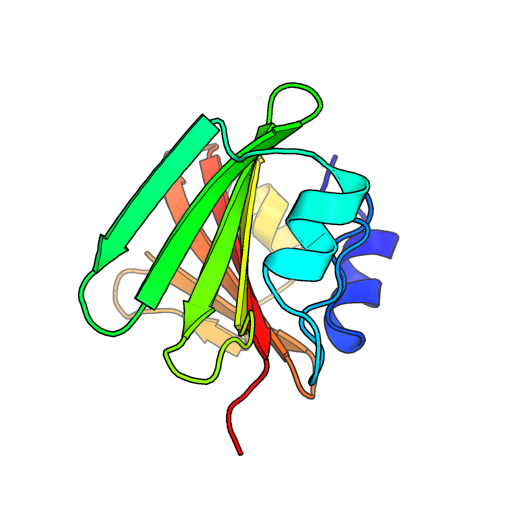58 1.00 87.62 99 GLY A CA 1
ATOM 798 C C . GLY A 1 99 ? -1.839 8.198 11.596 1.00 87.62 99 GLY A C 1
ATOM 799 O O . GLY A 1 99 ? -1.725 8.422 10.398 1.00 87.62 99 GLY A O 1
ATOM 800 N N . THR A 1 100 ? -1.793 6.965 12.110 1.00 94.88 100 THR A N 1
ATOM 801 C CA . THR A 1 100 ? -1.691 5.749 11.299 1.00 94.88 100 THR A CA 1
ATOM 802 C C . THR A 1 100 ? -2.613 4.682 11.870 1.00 94.88 100 THR A C 1
ATOM 804 O O . THR A 1 100 ? -2.602 4.443 13.082 1.00 94.88 100 THR A O 1
ATOM 807 N N . LEU A 1 101 ? -3.407 4.062 11.001 1.00 96.31 101 LEU A N 1
ATOM 808 C CA . LEU A 1 101 ? -4.257 2.912 11.308 1.00 96.31 101 LEU A CA 1
ATOM 809 C C . LEU A 1 101 ? -3.639 1.666 10.677 1.00 96.31 101 LEU A C 1
ATOM 811 O O . LEU A 1 101 ? -3.247 1.718 9.513 1.00 96.31 101 LEU A O 1
ATOM 815 N N . TYR A 1 102 ? -3.576 0.567 11.420 1.00 96.56 102 TYR A N 1
ATOM 816 C CA . TYR A 1 102 ? -2.974 -0.688 10.978 1.00 96.56 102 TYR A CA 1
ATOM 817 C C . TYR A 1 102 ? -4.036 -1.783 10.932 1.00 96.56 102 TYR A C 1
ATOM 819 O O . TYR A 1 102 ? -4.750 -2.004 11.913 1.00 96.56 102 TYR A O 1
ATOM 827 N N . TYR A 1 103 ? -4.113 -2.483 9.807 1.00 96.50 103 TYR A N 1
ATOM 828 C CA . TYR A 1 103 ? -5.006 -3.613 9.583 1.00 96.50 103 TYR A CA 1
ATOM 829 C C . TYR A 1 103 ? -4.161 -4.847 9.277 1.00 96.50 103 TYR A C 1
ATOM 831 O O . TYR A 1 103 ? -3.337 -4.838 8.359 1.00 96.50 103 TYR A O 1
ATOM 839 N N . ASP A 1 104 ? -4.322 -5.879 10.104 1.00 95.62 104 ASP A N 1
ATOM 840 C CA . ASP A 1 104 ? -3.640 -7.157 9.925 1.00 95.62 104 ASP A CA 1
ATOM 841 C C . ASP A 1 104 ? -4.380 -7.995 8.878 1.00 95.62 104 ASP A C 1
ATOM 843 O O . ASP A 1 104 ? -5.528 -8.379 9.088 1.00 95.62 104 ASP A O 1
ATOM 847 N N . GLU A 1 105 ? -3.698 -8.291 7.774 1.00 94.88 105 GLU A N 1
ATOM 848 C CA . GLU A 1 105 ? -4.226 -9.033 6.628 1.00 94.88 105 GLU A CA 1
ATOM 849 C C . GLU A 1 105 ? -3.437 -10.346 6.442 1.00 94.88 105 GLU A C 1
ATOM 851 O O . GLU A 1 105 ? -3.076 -10.758 5.338 1.00 94.88 105 GLU A O 1
ATOM 856 N N . GLY A 1 106 ? -3.082 -11.007 7.548 1.00 92.38 106 GLY A N 1
ATOM 857 C CA . GLY A 1 106 ? -2.368 -12.283 7.543 1.00 92.38 106 GLY A CA 1
ATOM 858 C C . GLY A 1 106 ? -0.864 -12.106 7.347 1.00 92.38 106 GLY A C 1
ATOM 859 O O . GLY A 1 106 ? -0.148 -11.771 8.289 1.00 92.38 106 GLY A O 1
ATOM 860 N N . GLN A 1 107 ? -0.353 -12.370 6.141 1.00 92.44 107 GLN A N 1
ATOM 861 C CA . GLN A 1 107 ? 1.074 -12.173 5.811 1.00 92.44 107 GLN A CA 1
ATOM 862 C C . GLN A 1 107 ? 1.403 -10.714 5.457 1.00 92.44 107 GLN A C 1
ATOM 864 O O . GLN A 1 107 ? 2.568 -10.367 5.248 1.00 92.44 107 GLN A O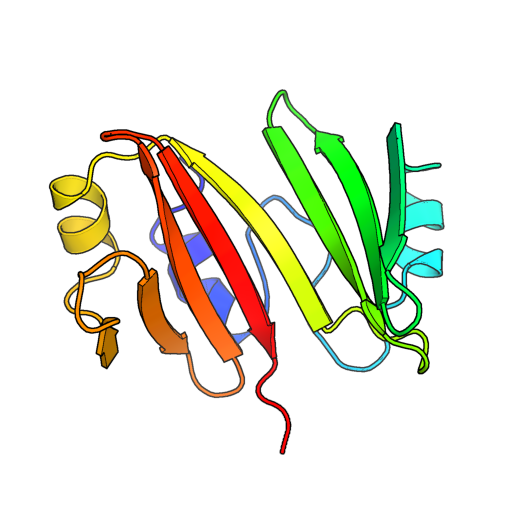 1
ATOM 869 N N . TYR A 1 108 ? 0.381 -9.863 5.396 1.00 94.19 108 TYR A N 1
ATOM 870 C CA . TYR A 1 108 ? 0.474 -8.470 4.989 1.00 94.19 108 TYR A CA 1
ATOM 871 C C . TYR A 1 108 ? -0.091 -7.551 6.066 1.00 94.19 108 TYR A C 1
ATOM 873 O O . TYR A 1 108 ? -0.831 -7.976 6.956 1.00 94.19 108 TYR A O 1
ATOM 881 N N . ILE A 1 109 ? 0.282 -6.281 5.984 1.00 95.62 109 ILE A N 1
ATOM 882 C CA . ILE A 1 109 ? -0.295 -5.204 6.780 1.00 95.62 109 ILE A CA 1
ATOM 883 C C . ILE A 1 109 ? -0.738 -4.115 5.810 1.00 95.62 109 ILE A C 1
ATOM 885 O O . ILE A 1 109 ? 0.064 -3.638 5.004 1.00 95.62 109 ILE A O 1
ATOM 889 N N . ALA A 1 110 ? -2.003 -3.712 5.911 1.00 96.81 110 ALA A N 1
ATOM 890 C CA . ALA A 1 110 ? -2.498 -2.497 5.281 1.00 96.81 110 ALA A CA 1
ATOM 891 C C . ALA A 1 110 ? -2.439 -1.357 6.304 1.00 96.81 110 ALA A C 1
ATOM 893 O O . ALA A 1 110 ? -3.068 -1.414 7.363 1.00 96.81 110 ALA A O 1
ATOM 894 N N . MET A 1 111 ? -1.663 -0.320 6.002 1.00 96.88 111 MET A N 1
ATOM 895 C CA . MET A 1 111 ? -1.527 0.867 6.843 1.00 96.88 111 MET A CA 1
ATOM 896 C C . MET A 1 111 ? -2.190 2.053 6.160 1.00 96.88 111 MET A C 1
ATOM 8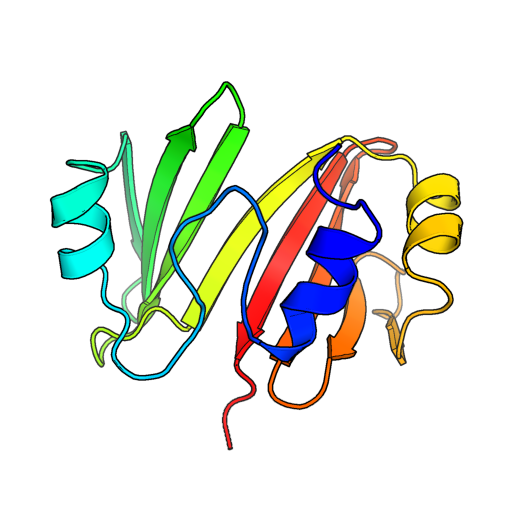98 O O . MET A 1 111 ? -1.952 2.290 4.980 1.00 96.88 111 MET A O 1
ATOM 902 N N . PHE A 1 112 ? -2.970 2.830 6.903 1.00 96.75 112 PHE A N 1
ATOM 903 C CA . PHE A 1 112 ? -3.517 4.097 6.428 1.00 96.75 112 PHE A CA 1
ATOM 904 C C . PHE A 1 112 ? -2.893 5.233 7.218 1.00 96.75 112 PHE A C 1
ATOM 906 O O . PHE A 1 112 ? -3.202 5.403 8.399 1.00 96.75 112 PHE A O 1
ATOM 913 N N . HIS A 1 113 ? -2.026 6.004 6.568 1.00 95.62 113 HIS A N 1
ATOM 914 C CA . HIS A 1 113 ? -1.473 7.232 7.121 1.00 95.62 113 HIS A CA 1
ATOM 915 C C . HIS A 1 113 ? -2.384 8.414 6.785 1.00 95.62 113 HIS A C 1
ATOM 917 O O . HIS A 1 113 ? -2.817 8.570 5.643 1.00 95.62 113 HIS A O 1
ATOM 923 N N . HIS A 1 114 ? -2.723 9.214 7.789 1.00 93.69 114 HIS A N 1
ATOM 924 C CA . HIS A 1 114 ? -3.598 10.367 7.619 1.00 93.69 114 HIS A CA 1
ATOM 925 C C . HIS A 1 114 ? -2.821 11.546 7.030 1.00 93.69 114 HIS A C 1
ATOM 927 O O . HIS A 1 114 ? -1.954 12.100 7.700 1.00 93.69 114 HIS A O 1
ATOM 933 N N . GLU A 1 115 ? -3.192 11.975 5.823 1.00 92.88 115 GLU A N 1
ATOM 934 C CA . GLU A 1 115 ? -2.622 13.170 5.189 1.00 92.88 115 GLU A CA 1
ATOM 935 C C . GLU A 1 115 ? -3.485 14.395 5.509 1.00 92.88 115 GLU A C 1
ATOM 937 O O . GLU A 1 115 ? -3.025 15.404 6.041 1.00 92.88 115 GLU A O 1
ATOM 942 N N . THR A 1 116 ? -4.782 14.297 5.205 1.00 92.81 116 THR A N 1
ATOM 943 C CA . THR A 1 116 ? -5.780 15.344 5.454 1.00 92.81 116 THR A CA 1
ATOM 944 C C . THR A 1 116 ? -7.139 14.714 5.757 1.00 92.81 116 THR A C 1
ATOM 946 O O . THR A 1 116 ? -7.313 13.503 5.627 1.00 92.81 116 THR A O 1
ATOM 949 N N . LYS A 1 117 ? -8.137 15.544 6.091 1.00 89.62 117 LYS A N 1
ATOM 950 C CA . LYS A 1 117 ? -9.507 15.113 6.420 1.00 89.62 117 LYS A CA 1
ATOM 951 C C . LYS A 1 117 ? -10.070 14.047 5.465 1.00 89.62 117 LYS A C 1
ATOM 953 O O . LYS A 1 117 ? -10.698 13.097 5.933 1.00 89.62 117 LYS A O 1
ATOM 958 N N . ASP A 1 118 ? -9.829 14.215 4.164 1.00 92.56 118 ASP A N 1
ATOM 959 C CA . ASP A 1 118 ? -10.387 13.381 3.094 1.00 92.56 118 ASP A CA 1
ATOM 960 C C . ASP A 1 118 ? -9.301 12.707 2.239 1.00 92.56 118 ASP A C 1
ATOM 962 O O . ASP A 1 118 ? -9.561 12.288 1.108 1.00 92.56 118 ASP A O 1
ATOM 966 N N . LEU A 1 119 ? -8.071 12.615 2.755 1.00 92.88 119 LEU A N 1
ATOM 967 C CA . LEU A 1 119 ? -6.954 11.978 2.067 1.00 92.88 119 LEU A CA 1
ATOM 968 C C . LEU A 1 119 ? -6.146 11.124 3.035 1.00 92.88 119 LEU A C 1
ATOM 970 O O . LEU A 1 119 ? -5.634 11.608 4.044 1.00 92.88 119 LEU A O 1
ATOM 974 N N . TRP A 1 120 ? -5.994 9.862 2.663 1.00 94.94 120 TRP A N 1
ATOM 975 C CA . TRP A 1 120 ? -5.157 8.897 3.351 1.00 94.94 120 TRP A CA 1
ATOM 976 C C . TRP A 1 120 ? -4.173 8.285 2.369 1.00 94.94 120 TRP A C 1
ATOM 978 O O . TRP A 1 120 ? -4.504 8.062 1.204 1.00 94.94 120 TRP A O 1
ATOM 988 N N . THR A 1 121 ? -2.993 7.955 2.862 1.00 95.06 121 THR A N 1
ATOM 989 C CA . THR A 1 121 ? -2.018 7.147 2.142 1.00 95.06 121 THR A CA 1
ATOM 990 C C . THR A 1 121 ? -2.168 5.702 2.600 1.00 95.06 121 THR A C 1
ATOM 992 O O . THR A 1 121 ? -1.953 5.400 3.773 1.00 95.06 121 THR A O 1
ATOM 995 N N . LEU A 1 122 ? -2.565 4.813 1.689 1.00 96.38 122 LEU A N 1
ATOM 996 C CA . LEU A 1 122 ? -2.574 3.369 1.914 1.00 96.38 122 LEU A CA 1
ATOM 997 C C . LEU A 1 122 ? -1.197 2.812 1.568 1.00 96.38 122 LEU A C 1
ATOM 999 O O . LEU A 1 122 ? -0.747 2.957 0.436 1.00 96.38 122 LEU A O 1
ATOM 1003 N N . ILE A 1 123 ? -0.572 2.137 2.522 1.00 95.94 123 ILE A N 1
ATOM 1004 C CA . ILE A 1 123 ? 0.658 1.372 2.340 1.00 95.94 123 ILE A CA 1
ATOM 1005 C C . ILE A 1 123 ? 0.300 -0.094 2.550 1.00 95.94 123 ILE A C 1
ATOM 1007 O O . ILE A 1 123 ? -0.098 -0.479 3.651 1.00 95.94 123 ILE A O 1
ATOM 1011 N N . LEU A 1 124 ? 0.422 -0.907 1.504 1.00 96.12 124 LEU A N 1
ATOM 1012 C CA . LEU A 1 124 ? 0.354 -2.358 1.630 1.00 96.12 124 LEU A CA 1
ATOM 1013 C C . LEU A 1 124 ? 1.778 -2.896 1.725 1.00 96.12 124 LEU A C 1
ATOM 1015 O O . LEU A 1 124 ? 2.579 -2.687 0.814 1.00 96.12 124 LEU A O 1
ATOM 1019 N N . ARG A 1 125 ? 2.067 -3.576 2.833 1.00 93.31 125 ARG A N 1
ATOM 1020 C CA . ARG A 1 125 ? 3.396 -4.082 3.176 1.00 93.31 125 ARG A CA 1
ATOM 1021 C C . ARG A 1 125 ? 3.350 -5.575 3.445 1.00 93.31 125 ARG A C 1
ATOM 1023 O O . ARG A 1 125 ? 2.430 -6.059 4.107 1.00 93.31 125 ARG A O 1
ATOM 1030 N N . LYS A 1 126 ? 4.377 -6.306 3.016 1.00 88.94 126 LYS A N 1
ATOM 1031 C CA . LYS A 1 126 ? 4.598 -7.686 3.466 1.00 88.94 126 LYS A CA 1
ATOM 1032 C C . LYS A 1 126 ? 5.269 -7.706 4.840 1.00 88.94 126 LYS A C 1
ATOM 1034 O O . LYS A 1 126 ? 6.258 -7.012 5.053 1.00 88.94 126 LYS A O 1
ATOM 1039 N N . LYS A 1 127 ? 4.766 -8.524 5.769 1.00 88.44 127 LYS A N 1
ATOM 1040 C CA . LYS A 1 127 ? 5.426 -8.725 7.066 1.00 88.44 127 LYS A CA 1
ATOM 1041 C C . LYS A 1 127 ? 6.796 -9.370 6.845 1.00 88.44 127 LYS A C 1
ATOM 1043 O O . LYS A 1 127 ? 6.909 -10.369 6.131 1.00 88.44 127 LYS A O 1
ATOM 1048 N N . MET A 1 128 ? 7.832 -8.783 7.435 1.00 72.44 128 MET A N 1
ATOM 1049 C CA . MET A 1 128 ? 9.151 -9.407 7.489 1.00 72.44 128 MET A CA 1
ATOM 1050 C C . MET A 1 128 ? 9.108 -10.467 8.593 1.00 72.44 128 MET A C 1
ATOM 1052 O O . MET A 1 128 ? 8.781 -10.137 9.732 1.00 72.44 128 MET A O 1
ATOM 1056 N N . ASN A 1 129 ? 9.352 -11.725 8.224 1.00 58.12 129 ASN A N 1
ATOM 1057 C CA . ASN A 1 129 ? 9.519 -12.832 9.170 1.00 58.12 129 ASN A CA 1
ATOM 1058 C C . ASN A 1 129 ? 10.959 -12.884 9.667 1.00 58.12 129 ASN A C 1
ATOM 1060 O O . ASN A 1 129 ? 11.849 -12.659 8.813 1.00 58.12 129 ASN A O 1
#

Secondary structure (DSSP, 8-state):
--SSHHHHHHGGGT--TT----S-TT--HHHHHHHH-S-SEEEE-SSEEEEEEEETTEEEEEEEETTS-EEEEEEEE---HHHHHHHH-S-SEE-TTSSEEEEEETTEEEEEEEEETTEEEEEEEEPP-

Foldseek 3Di:
DQLDPVQLLCLLVQDRPVDPFRQDPPGAVVVVCVVPNAAPDWDDPPQWIWGWHQDPNWIWIFIAGPVRHGFKIKTKAQAAPVVCCVRQPAAPDADPVNQKGWHDSDQWIWIWGDDDRGITMTIIGGDDD

pLDDT: mean 90.65, std 6.88, range [58.12, 97.44]

Sequence (129 aa):
MILNKETISAFKDGQIIGIPFPVTRGFTFTSVKKMWGEPERVIDNEDIHDYVYTKKGRKIIFTEDELKTIYDTIVEVKIGKESLFHQMGKPSEQSKKGGTLYYDEGQYIAMFHHETKDLWTLILRKKMN

Radius of gyration: 14.25 Å; chains: 1; bounding box: 38×28×38 Å

Organism: NCBI:txid2878389